Protein AF-A0A8J4Y7G1-F1 (afdb_monomer_lite)

Sequence (175 aa):
MSQVGHQRESEVDLDRILQEPRNTPNSASPASQVEDIPDLTLPPGQAETGLDSQPPKDNTHQQAGHRKVKICSFYLKNMCKHGLQGEKCKYPYPKPCATFMKHGLDENLGCTLGWKCSDYHPLVCRSSLHTRECKRRECKYPHIKGTKRPNNQYYPRSTQQRNQREDRATITTYT

Foldseek 3Di:
DDDDDDDDDDDDDDDDDDDDDDDDDDDDDDDDDDDDDDDPDDDDDDDDDDDDDDDDDDDDPDPPPPDPQDADPCQLVQNDLCGVVCPVPPGDHFAADLQCLAQNCDPPRHDVCAVPDPGHHHDADPCLRPVLEDADPDDSGHHRPSRHYDDPPPDPPDSDDDPPPPPPPDDDDDD

pLDDT: mean 70.04, std 21.61, range [38.81, 96.62]

Radius of gyration: 34.89 Å; chains: 1; bounding box: 85×87×106 Å

Organism: Chionoecetes opilio (NCBI:txid41210)

Secondary structure (DSSP, 8-state):
------------------------------------------------------------------------HHHHTT--TTTTT-TT-SSPPPPB-HHHHHHTT-TTTS---GGGSSSB-----HHHHHHSB---TT--S---TT-B-SS-------S-SS-SSSSSS------

InterPro domains:
  IPR000571 Zinc finger, CCCH-type [PS50103] (67-96)

Structure (mmCIF, N/CA/C/O backbone):
data_AF-A0A8J4Y7G1-F1
#
_entry.id   AF-A0A8J4Y7G1-F1
#
loop_
_atom_site.group_PDB
_atom_site.id
_atom_site.type_symbol
_atom_site.label_atom_id
_atom_site.label_alt_id
_atom_site.label_comp_id
_atom_site.label_asym_id
_atom_site.label_entity_id
_atom_site.label_seq_id
_atom_site.pdbx_PDB_ins_code
_atom_site.Cartn_x
_atom_site.Cartn_y
_atom_site.Cartn_z
_atom_site.occupancy
_atom_site.B_iso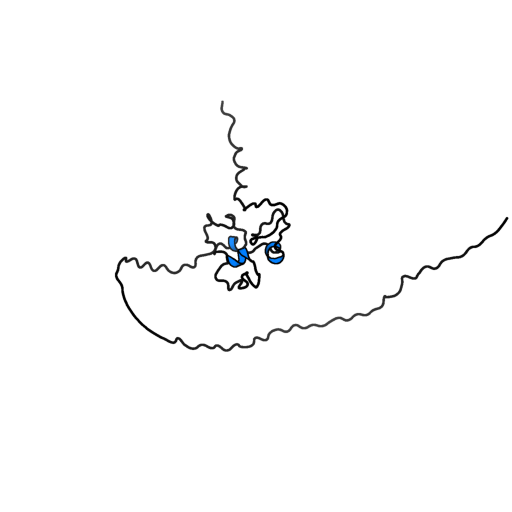_or_equiv
_atom_site.auth_seq_id
_atom_site.auth_comp_id
_atom_site.auth_asym_id
_atom_site.auth_atom_id
_atom_site.pdbx_PDB_model_num
ATOM 1 N N . MET A 1 1 ? 14.523 -54.042 -70.069 1.00 44.09 1 MET A N 1
ATOM 2 C CA . MET A 1 1 ? 15.898 -54.460 -69.719 1.00 44.09 1 MET A CA 1
ATOM 3 C C . MET A 1 1 ? 16.235 -53.720 -68.424 1.00 44.09 1 MET A C 1
ATOM 5 O O . MET A 1 1 ? 16.236 -52.502 -68.468 1.00 44.09 1 MET A O 1
ATOM 9 N N . SER A 1 2 ? 16.065 -54.343 -67.245 1.00 42.41 2 SER A N 1
ATOM 10 C CA . SER A 1 2 ? 17.125 -55.058 -66.478 1.00 42.41 2 SER A CA 1
ATOM 11 C C . SER A 1 2 ? 18.159 -54.049 -65.929 1.00 42.41 2 SER A C 1
ATOM 13 O O . SER A 1 2 ? 18.701 -53.327 -66.748 1.00 42.41 2 SER A O 1
ATOM 15 N N . GLN A 1 3 ? 18.508 -53.867 -64.645 1.00 50.47 3 GLN A N 1
ATOM 16 C CA . GLN A 1 3 ? 18.486 -54.627 -63.375 1.00 50.47 3 GLN A CA 1
ATOM 17 C C . GLN A 1 3 ? 18.663 -53.616 -62.193 1.00 50.47 3 GLN A C 1
ATOM 19 O O . GLN A 1 3 ? 19.213 -52.544 -62.410 1.00 50.47 3 GLN A O 1
ATOM 24 N N . VAL A 1 4 ? 18.011 -53.788 -61.029 1.00 47.97 4 VAL A N 1
ATOM 25 C CA . VAL A 1 4 ? 18.498 -54.319 -59.717 1.00 47.97 4 VAL A CA 1
ATOM 26 C C . VAL A 1 4 ? 19.567 -53.484 -58.973 1.00 47.97 4 VAL A C 1
ATOM 28 O O . VAL A 1 4 ? 20.666 -53.290 -59.474 1.00 47.97 4 VAL A O 1
ATOM 31 N N . GLY A 1 5 ? 19.272 -53.117 -57.712 1.00 47.91 5 GLY A N 1
ATOM 32 C CA . GLY A 1 5 ? 20.252 -52.656 -56.713 1.00 47.91 5 GLY A CA 1
ATOM 33 C C . GLY A 1 5 ? 19.642 -52.310 -55.340 1.00 47.91 5 GLY A C 1
ATOM 34 O O . GLY A 1 5 ? 19.255 -51.173 -55.108 1.00 47.91 5 GLY A O 1
ATOM 35 N N . HIS A 1 6 ? 19.539 -53.305 -54.450 1.00 52.69 6 HIS A N 1
ATOM 36 C CA . HIS A 1 6 ? 19.207 -53.200 -53.014 1.00 52.69 6 HIS A CA 1
ATOM 37 C C . HIS A 1 6 ? 20.438 -52.805 -52.164 1.00 52.69 6 HIS A C 1
ATOM 39 O O . HIS A 1 6 ? 21.533 -53.261 -52.496 1.00 52.69 6 HIS A O 1
ATOM 45 N N . GLN A 1 7 ? 20.225 -52.090 -51.038 1.00 50.44 7 GLN A N 1
ATOM 46 C CA . GLN A 1 7 ? 20.803 -52.279 -49.670 1.00 50.44 7 GLN A CA 1
ATOM 47 C C . GLN A 1 7 ? 20.547 -51.014 -48.801 1.00 50.44 7 GLN A C 1
ATOM 49 O O . GLN A 1 7 ? 20.860 -49.915 -49.243 1.00 50.44 7 GLN A O 1
ATOM 54 N N . ARG A 1 8 ? 19.725 -51.085 -47.733 1.00 54.47 8 ARG A N 1
ATOM 55 C CA . ARG A 1 8 ? 20.009 -51.418 -46.303 1.00 54.47 8 ARG A CA 1
ATOM 56 C C . ARG A 1 8 ? 20.786 -50.320 -45.550 1.00 54.47 8 ARG A C 1
ATOM 58 O O . ARG A 1 8 ? 21.923 -50.041 -45.892 1.00 54.47 8 ARG A O 1
ATOM 65 N N . GLU A 1 9 ? 20.104 -49.521 -44.722 1.00 52.44 9 GLU A N 1
ATOM 66 C CA . GLU A 1 9 ? 19.894 -49.683 -43.259 1.00 52.44 9 GLU A CA 1
ATOM 67 C C . GLU A 1 9 ? 21.133 -49.316 -42.420 1.00 52.44 9 GLU A C 1
ATOM 69 O O . GLU A 1 9 ? 22.120 -50.045 -42.405 1.00 52.44 9 GLU A O 1
ATOM 74 N N . SER A 1 10 ? 21.048 -48.208 -41.676 1.00 56.84 10 SER A N 1
ATOM 75 C CA . SER A 1 10 ? 21.820 -48.001 -40.446 1.00 56.84 10 SER A CA 1
ATOM 76 C C . SER A 1 10 ? 21.039 -47.105 -39.480 1.00 56.84 10 SER A C 1
ATOM 78 O O . SER A 1 10 ? 21.055 -45.875 -39.536 1.00 56.84 10 SER A O 1
ATOM 80 N N . GLU A 1 11 ? 20.298 -47.781 -38.609 1.00 56.25 11 GLU A N 1
ATOM 81 C CA . GLU A 1 11 ? 19.686 -47.251 -37.399 1.00 56.25 11 GLU A CA 1
ATOM 82 C C . GLU A 1 11 ? 20.798 -46.801 -36.440 1.00 56.25 11 GLU A C 1
ATOM 84 O O . GLU A 1 11 ? 21.734 -47.550 -36.160 1.00 56.25 11 GLU A O 1
ATOM 89 N N . VAL A 1 12 ? 20.734 -45.557 -35.963 1.00 60.12 12 VAL A N 1
ATOM 90 C CA . VAL A 1 12 ? 21.635 -45.058 -34.918 1.00 60.12 12 VAL A CA 1
ATOM 91 C C . VAL A 1 12 ? 21.021 -45.340 -33.551 1.00 60.12 12 VAL A C 1
ATOM 93 O O . VAL A 1 12 ? 20.079 -44.684 -33.112 1.00 60.12 12 VAL A O 1
ATOM 96 N N . ASP A 1 13 ? 21.604 -46.370 -32.948 1.00 51.47 13 ASP A N 1
ATOM 97 C CA . ASP A 1 13 ? 21.518 -46.908 -31.594 1.00 51.47 13 ASP A CA 1
ATOM 98 C C . ASP A 1 13 ? 21.249 -45.854 -30.496 1.00 51.47 13 ASP A C 1
ATOM 100 O O . ASP A 1 13 ? 22.101 -45.026 -30.158 1.00 51.47 13 ASP A O 1
ATOM 104 N N . LEU A 1 14 ? 20.043 -45.905 -29.924 1.00 56.59 14 LEU A N 1
ATOM 105 C CA . LEU A 1 14 ? 19.591 -45.120 -28.776 1.00 56.59 14 LEU A CA 1
ATOM 106 C C . LEU A 1 14 ? 19.571 -46.006 -27.519 1.00 56.59 14 LEU A C 1
ATOM 108 O O . LEU A 1 14 ? 18.514 -46.196 -26.931 1.00 56.59 14 LEU A O 1
ATOM 112 N N . ASP A 1 15 ? 20.708 -46.571 -27.105 1.00 53.94 15 ASP A N 1
ATOM 113 C CA . ASP A 1 15 ? 20.790 -47.248 -25.802 1.00 53.94 15 ASP A CA 1
ATOM 114 C C . ASP A 1 15 ? 22.213 -47.257 -25.230 1.00 53.94 15 ASP A C 1
ATOM 116 O O . ASP A 1 15 ? 22.982 -48.205 -25.376 1.00 53.94 15 ASP A O 1
ATOM 120 N N . ARG A 1 16 ? 22.599 -46.160 -24.564 1.00 57.09 16 ARG A N 1
ATOM 121 C CA . ARG A 1 16 ? 23.731 -46.174 -23.628 1.00 57.09 16 ARG A CA 1
ATOM 122 C C . ARG A 1 16 ? 23.701 -44.947 -22.728 1.00 57.09 16 ARG A C 1
ATOM 124 O O . ARG A 1 16 ? 24.139 -43.887 -23.148 1.00 57.09 16 ARG A O 1
ATOM 131 N N . ILE A 1 17 ? 23.171 -45.096 -21.514 1.00 59.44 17 ILE A N 1
ATOM 132 C CA . ILE A 1 17 ? 23.696 -44.598 -20.220 1.00 59.44 17 ILE A CA 1
ATOM 133 C C . ILE A 1 17 ? 22.608 -44.903 -19.167 1.00 59.44 17 ILE A C 1
ATOM 135 O O . ILE A 1 17 ? 21.806 -44.061 -18.775 1.00 59.44 17 ILE A O 1
ATOM 139 N N . LEU A 1 18 ? 22.580 -46.157 -18.715 1.00 56.84 18 LEU A N 1
ATOM 140 C CA . LEU A 1 18 ? 22.001 -46.577 -17.438 1.00 56.84 18 LEU A CA 1
ATOM 141 C C . LEU A 1 18 ? 23.013 -47.506 -16.763 1.00 56.84 18 LEU A C 1
ATOM 143 O O . LEU A 1 18 ? 23.194 -48.627 -17.229 1.00 56.84 18 LEU A O 1
ATOM 147 N N . GLN A 1 19 ? 23.670 -47.013 -15.707 1.00 53.12 19 GLN A N 1
ATOM 148 C CA . GLN A 1 19 ? 24.191 -47.744 -14.530 1.00 53.12 19 GLN A CA 1
ATOM 149 C C . GLN A 1 19 ? 24.948 -46.731 -13.637 1.00 53.12 19 GLN A C 1
ATOM 151 O O . GLN A 1 19 ? 25.965 -46.201 -14.070 1.00 53.12 19 GLN A O 1
ATOM 156 N N . GLU A 1 20 ? 24.327 -46.177 -12.578 1.00 56.84 20 GLU A N 1
ATOM 157 C CA . GLU A 1 20 ? 24.295 -46.634 -11.154 1.00 56.84 20 GLU A CA 1
ATOM 158 C C . GLU A 1 20 ? 25.618 -46.322 -10.386 1.00 56.84 20 GLU A C 1
ATOM 160 O O . GLU A 1 20 ? 26.645 -46.247 -11.053 1.00 56.84 20 GLU A O 1
ATOM 165 N N . PRO A 1 21 ? 25.687 -46.135 -9.034 1.00 51.66 21 PRO A N 1
ATOM 166 C CA . PRO A 1 21 ? 24.716 -46.487 -7.989 1.00 51.66 21 PRO A CA 1
ATOM 167 C C . PRO A 1 21 ? 24.494 -45.449 -6.844 1.00 51.66 21 PRO A C 1
ATO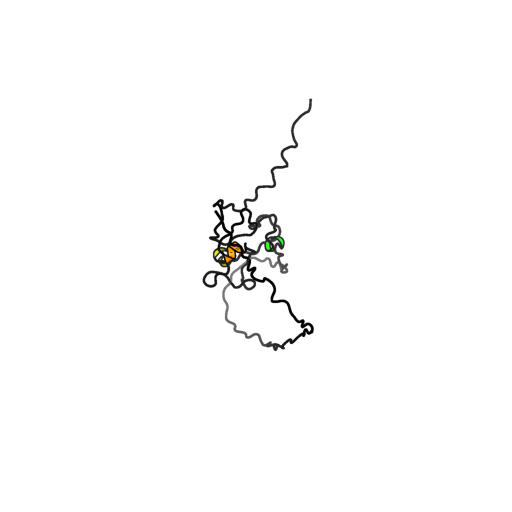M 169 O O . PRO A 1 21 ? 25.089 -44.378 -6.751 1.00 51.66 21 PRO A O 1
ATOM 172 N N . ARG A 1 22 ? 23.594 -45.866 -5.946 1.00 49.38 22 ARG A N 1
ATOM 173 C CA . ARG A 1 22 ? 23.092 -45.298 -4.681 1.00 49.38 22 ARG A CA 1
ATOM 174 C C . ARG A 1 22 ? 24.151 -44.746 -3.710 1.00 49.38 22 ARG A C 1
ATOM 176 O O . ARG A 1 22 ? 25.141 -45.412 -3.426 1.00 49.38 22 ARG A O 1
ATOM 183 N N . ASN A 1 23 ? 23.819 -43.632 -3.046 1.00 45.72 23 ASN A N 1
ATOM 184 C CA . ASN A 1 23 ? 24.293 -43.332 -1.689 1.00 45.72 23 ASN A CA 1
ATOM 185 C C . ASN A 1 23 ? 23.276 -42.469 -0.909 1.00 45.72 23 ASN A C 1
ATOM 187 O O . ASN A 1 23 ? 23.046 -41.302 -1.207 1.00 45.72 23 ASN A O 1
ATOM 191 N N . THR A 1 24 ? 22.679 -43.078 0.108 1.00 44.84 24 THR A N 1
ATOM 192 C CA . THR A 1 24 ? 22.028 -42.492 1.299 1.00 44.84 24 THR A CA 1
ATOM 193 C C . THR A 1 24 ? 22.370 -43.455 2.449 1.00 44.84 24 THR A C 1
ATOM 195 O O . THR A 1 24 ? 22.614 -44.619 2.115 1.00 44.84 24 THR A O 1
ATOM 198 N N . PRO A 1 25 ? 22.293 -43.134 3.759 1.00 51.03 25 PRO A N 1
ATOM 199 C CA . PRO A 1 25 ? 21.863 -41.900 4.439 1.00 51.03 25 PRO A CA 1
ATOM 200 C C . PRO A 1 25 ? 22.808 -41.462 5.600 1.00 51.03 25 PRO A C 1
ATOM 202 O O . PRO A 1 25 ? 23.627 -42.244 6.065 1.00 51.03 25 PRO A O 1
ATOM 205 N N . ASN A 1 26 ? 22.654 -40.241 6.128 1.00 45.00 26 ASN A N 1
ATOM 206 C CA . ASN A 1 26 ? 22.746 -39.914 7.573 1.00 45.00 26 ASN A CA 1
ATOM 207 C C . ASN A 1 26 ? 22.571 -38.396 7.752 1.00 45.00 26 ASN A C 1
ATOM 209 O O . ASN A 1 26 ? 23.247 -37.614 7.097 1.00 45.00 26 ASN A O 1
ATOM 213 N N . SER A 1 27 ? 21.525 -37.937 8.441 1.00 42.88 27 SER A N 1
ATOM 214 C CA . SER A 1 27 ? 21.445 -37.773 9.906 1.00 42.88 27 SER A CA 1
ATOM 215 C C . SER A 1 27 ? 22.445 -36.752 10.440 1.00 42.88 27 SER A C 1
ATOM 217 O O . SER A 1 27 ? 23.624 -37.058 10.554 1.00 42.88 27 SER A O 1
ATOM 219 N N . ALA A 1 28 ? 21.941 -35.574 10.817 1.00 41.47 28 ALA A N 1
ATOM 220 C CA . ALA A 1 28 ? 22.129 -34.977 12.144 1.00 41.47 28 ALA A CA 1
ATOM 221 C C . ALA A 1 28 ? 21.767 -33.485 12.106 1.00 41.47 28 ALA A C 1
ATOM 223 O O . ALA A 1 28 ? 22.418 -32.677 11.448 1.00 41.47 28 ALA A O 1
ATOM 224 N N . SER A 1 29 ? 20.741 -33.117 12.870 1.00 47.91 29 SER A N 1
ATOM 225 C CA . SER A 1 29 ? 20.674 -31.793 13.485 1.00 47.91 29 SER A CA 1
ATOM 226 C C . SER A 1 29 ? 21.788 -31.654 14.526 1.00 47.91 29 SER A C 1
ATOM 228 O O . SER A 1 29 ? 22.107 -32.623 15.215 1.00 47.91 29 SER A O 1
ATOM 230 N N . PRO A 1 30 ? 22.311 -30.438 14.699 1.00 49.44 30 PRO A N 1
ATOM 231 C CA . PRO A 1 30 ? 22.334 -29.824 16.030 1.00 49.44 30 PRO A CA 1
ATOM 232 C C . PRO A 1 30 ? 21.691 -28.424 15.940 1.00 49.44 30 PRO A C 1
ATOM 234 O O . PRO A 1 30 ? 21.940 -27.676 15.002 1.00 49.44 30 PRO A O 1
ATOM 237 N N . ALA A 1 31 ? 20.673 -28.065 16.723 1.00 38.94 31 ALA A N 1
ATOM 238 C CA . ALA A 1 31 ? 20.701 -27.805 18.164 1.00 38.94 31 ALA A CA 1
ATOM 239 C C . ALA A 1 31 ? 21.813 -26.817 18.575 1.00 38.94 31 ALA A C 1
ATOM 241 O O . ALA A 1 31 ? 22.967 -27.197 18.709 1.00 38.94 31 ALA A O 1
ATOM 242 N N . SER A 1 32 ? 21.380 -25.573 18.808 1.00 43.00 32 SER A N 1
ATOM 243 C CA . SER A 1 32 ? 21.841 -24.654 19.856 1.00 43.00 32 SER A CA 1
ATOM 244 C C . SER A 1 32 ? 23.330 -24.324 19.953 1.00 43.00 32 SER A C 1
ATOM 246 O O . SER A 1 32 ? 24.080 -25.110 20.514 1.00 43.00 32 SER A O 1
ATOM 248 N N . GLN A 1 33 ? 23.695 -23.077 19.630 1.00 49.84 33 GLN A N 1
ATOM 249 C CA . GLN A 1 33 ? 24.587 -22.288 20.491 1.00 49.84 33 GLN A CA 1
ATOM 250 C C . GLN A 1 33 ? 24.041 -20.863 20.613 1.00 49.84 33 GLN A C 1
ATOM 252 O O . GLN A 1 33 ? 23.955 -20.100 19.652 1.00 49.84 33 GLN A O 1
ATOM 257 N N . VAL A 1 34 ? 23.546 -20.600 21.818 1.00 48.38 34 VAL A N 1
ATOM 258 C CA . VAL A 1 34 ? 23.184 -19.304 22.370 1.00 48.38 34 VAL A CA 1
ATOM 259 C C . VAL A 1 34 ? 24.475 -18.705 22.907 1.00 48.38 34 VAL A C 1
ATOM 261 O O . VAL A 1 34 ? 24.974 -19.167 23.925 1.00 48.38 34 VAL A O 1
ATOM 264 N N . GLU A 1 35 ? 25.029 -17.720 22.209 1.00 55.75 35 GLU A N 1
ATOM 265 C CA . GLU A 1 35 ? 26.157 -16.960 22.740 1.00 55.75 35 GLU A CA 1
ATOM 266 C C . GLU A 1 35 ? 25.608 -15.763 23.522 1.00 55.75 35 GLU A C 1
ATOM 268 O O . GLU A 1 35 ? 24.894 -14.899 23.002 1.00 55.75 35 GLU A O 1
ATOM 273 N N . ASP A 1 36 ? 25.912 -15.827 24.810 1.00 42.97 36 ASP A N 1
ATOM 274 C CA . ASP A 1 36 ? 25.755 -14.864 25.887 1.00 42.97 36 ASP A CA 1
ATOM 275 C C . ASP A 1 36 ? 26.170 -13.445 25.451 1.00 42.97 36 ASP A C 1
ATOM 277 O O . ASP A 1 36 ? 27.339 -13.179 25.169 1.00 42.97 36 ASP A O 1
ATOM 281 N N . ILE A 1 37 ? 25.205 -12.523 25.353 1.00 61.12 37 ILE A N 1
ATOM 282 C CA . ILE A 1 37 ? 25.506 -11.091 25.237 1.00 61.12 37 ILE A CA 1
ATOM 283 C C . ILE A 1 37 ? 25.434 -10.513 26.652 1.00 61.12 37 ILE A C 1
ATOM 285 O O . ILE A 1 37 ? 24.344 -10.521 27.234 1.00 61.12 37 ILE A O 1
ATOM 289 N N . PRO A 1 38 ? 26.545 -9.992 27.201 1.00 61.31 38 PRO A N 1
ATOM 290 C CA . PRO A 1 38 ? 26.562 -9.451 28.546 1.00 61.31 38 PRO A CA 1
ATOM 291 C C . PRO A 1 38 ? 25.690 -8.196 28.664 1.00 61.31 38 PRO A C 1
ATOM 293 O O . PRO A 1 38 ? 25.786 -7.248 27.879 1.00 61.31 38 PRO A O 1
ATOM 296 N N . ASP A 1 39 ? 24.857 -8.230 29.701 1.00 45.19 39 ASP A N 1
ATOM 297 C CA . ASP A 1 39 ? 24.100 -7.133 30.291 1.00 45.19 39 ASP A CA 1
ATOM 298 C C . ASP A 1 39 ? 25.039 -5.971 30.654 1.00 45.19 39 ASP A C 1
ATOM 300 O O . ASP A 1 39 ? 25.768 -6.012 31.642 1.00 45.19 39 ASP A O 1
ATOM 304 N N . LEU A 1 40 ? 25.035 -4.924 29.827 1.00 44.56 40 LEU A N 1
ATOM 305 C CA . LEU A 1 40 ? 25.609 -3.622 30.166 1.00 44.56 40 LEU A CA 1
ATOM 306 C C . LEU A 1 40 ? 24.484 -2.704 30.642 1.00 44.56 40 LEU A C 1
ATOM 308 O O . LEU A 1 40 ? 24.077 -1.757 29.968 1.00 44.56 40 LEU A O 1
ATOM 312 N N . THR A 1 41 ? 23.976 -3.008 31.831 1.00 44.56 41 THR A N 1
ATOM 313 C CA . THR A 1 41 ? 23.322 -2.021 32.687 1.00 44.56 41 THR A CA 1
ATOM 314 C C . THR A 1 41 ? 24.385 -1.087 33.259 1.00 44.56 41 THR A C 1
ATOM 316 O O . THR A 1 41 ? 25.349 -1.583 33.833 1.00 44.56 41 THR A O 1
ATOM 319 N N . LEU A 1 42 ? 24.196 0.236 33.122 1.00 42.00 42 LEU A N 1
ATOM 320 C CA . LEU A 1 42 ? 24.607 1.345 34.022 1.00 42.00 42 LEU A CA 1
ATOM 321 C C . LEU A 1 42 ? 24.508 2.691 33.254 1.00 42.00 42 LEU A C 1
ATOM 323 O O . LEU A 1 42 ? 24.682 2.706 32.039 1.00 42.00 42 LEU A O 1
ATOM 327 N N . PRO A 1 43 ? 24.406 3.857 33.917 1.00 55.38 43 PRO A N 1
ATOM 328 C CA . PRO A 1 43 ? 23.357 4.381 34.797 1.00 55.38 43 PRO A CA 1
ATOM 329 C C . PRO A 1 43 ? 22.741 5.699 34.234 1.00 55.38 43 PRO A C 1
ATOM 331 O O . PRO A 1 43 ? 23.209 6.228 33.223 1.00 55.38 43 PRO A O 1
ATOM 334 N N . PRO A 1 44 ? 21.703 6.275 34.878 1.00 48.88 44 PRO A N 1
ATOM 335 C CA . PRO A 1 44 ? 21.143 7.573 34.500 1.00 48.88 44 PRO A CA 1
ATOM 336 C C . PRO A 1 44 ? 22.073 8.721 34.928 1.00 48.88 44 PRO A C 1
ATOM 338 O O . PRO A 1 44 ? 22.372 8.881 36.109 1.00 48.88 44 PRO A O 1
ATOM 341 N N . GLY A 1 45 ? 22.525 9.521 33.960 1.00 39.53 45 GLY A N 1
ATOM 342 C CA . GLY A 1 45 ? 23.347 10.714 34.168 1.00 39.53 45 GLY A CA 1
ATOM 343 C C . GLY A 1 45 ? 22.544 11.990 33.937 1.00 39.53 45 GLY A C 1
ATOM 344 O O . GLY A 1 45 ? 22.002 12.208 32.857 1.00 39.53 45 GLY A O 1
ATOM 345 N N . GLN A 1 46 ? 22.460 12.791 34.991 1.00 45.06 46 GLN A N 1
ATOM 346 C CA . GLN A 1 46 ? 21.752 14.058 35.119 1.00 45.06 46 GLN A CA 1
ATOM 347 C C . GLN A 1 46 ? 22.474 15.184 34.362 1.00 45.06 46 GLN A C 1
ATOM 349 O O . GLN A 1 46 ? 23.702 15.221 34.341 1.00 45.06 46 GLN A O 1
ATOM 354 N N . ALA A 1 47 ? 21.707 16.122 33.803 1.00 41.41 47 ALA A N 1
ATOM 355 C CA . ALA A 1 47 ? 22.133 17.511 33.637 1.00 41.41 47 ALA A CA 1
ATOM 356 C C . ALA A 1 47 ? 20.896 18.415 33.516 1.00 41.41 47 ALA A C 1
ATOM 358 O O . ALA A 1 47 ? 20.232 18.500 32.483 1.00 41.41 47 ALA A O 1
ATOM 359 N N . GLU A 1 48 ? 20.582 19.041 34.640 1.00 50.38 48 GLU A N 1
ATOM 360 C CA . GLU A 1 48 ? 19.734 20.212 34.830 1.00 50.38 48 GLU A CA 1
ATOM 361 C C . GLU A 1 48 ? 20.116 21.454 33.991 1.00 50.38 48 GLU A C 1
ATOM 363 O O . GLU A 1 48 ? 21.284 21.695 33.707 1.00 50.38 48 GLU A O 1
ATOM 368 N N . THR A 1 49 ? 19.109 22.265 33.630 1.00 39.81 49 THR A N 1
ATOM 369 C CA . THR A 1 49 ? 19.049 23.757 33.633 1.00 39.81 49 THR A CA 1
ATOM 370 C C . THR A 1 49 ? 17.687 24.163 33.024 1.00 39.81 49 THR A C 1
ATOM 372 O O . THR A 1 49 ? 17.380 23.794 31.898 1.00 39.81 49 THR A O 1
ATOM 375 N N . GLY A 1 50 ? 16.709 24.647 33.805 1.00 40.53 50 GLY A N 1
ATOM 376 C CA . GLY A 1 50 ? 16.426 26.072 34.092 1.00 40.53 50 GLY A CA 1
ATOM 377 C C . GLY A 1 50 ? 15.123 26.504 33.374 1.00 40.53 50 GLY A C 1
ATOM 378 O O . GLY A 1 50 ? 15.099 26.517 32.150 1.00 40.53 50 GLY A O 1
ATOM 379 N N . LEU A 1 51 ? 13.957 26.556 34.049 1.00 39.88 51 LEU A N 1
ATOM 380 C CA . LEU A 1 51 ? 13.241 27.777 34.523 1.00 39.88 51 LEU A CA 1
ATOM 381 C C . LEU A 1 51 ? 13.334 28.950 33.525 1.00 39.88 51 LEU A C 1
ATOM 383 O O . LEU A 1 51 ? 14.437 29.370 33.208 1.00 39.88 51 LEU A O 1
ATOM 387 N N . ASP A 1 52 ? 12.274 29.536 32.966 1.00 38.81 52 ASP A N 1
ATOM 388 C CA . ASP A 1 52 ? 11.053 30.162 33.519 1.00 38.81 52 ASP A CA 1
ATOM 389 C C . ASP A 1 52 ? 10.219 30.574 32.257 1.00 38.81 52 ASP A C 1
ATOM 391 O O . ASP A 1 52 ? 10.812 30.780 31.202 1.00 38.81 52 ASP A O 1
ATOM 395 N N . SER A 1 53 ? 8.888 30.624 32.143 1.00 43.59 53 SER A N 1
ATOM 396 C CA . SER A 1 53 ? 7.884 31.301 32.964 1.00 43.59 53 SER A CA 1
ATOM 397 C C . SER A 1 53 ? 6.477 30.781 32.601 1.00 43.59 53 SER A C 1
ATOM 399 O O . SER A 1 53 ? 6.141 30.579 31.433 1.00 43.59 53 SER A O 1
ATOM 401 N N . GLN A 1 54 ? 5.627 30.614 33.612 1.00 47.59 54 GLN A N 1
ATOM 402 C CA . GLN A 1 54 ? 4.156 30.546 33.519 1.00 47.59 54 GLN A CA 1
ATOM 403 C C . GLN A 1 54 ? 3.566 31.977 33.419 1.00 47.59 54 GLN A C 1
ATOM 405 O O . GLN A 1 54 ? 4.283 32.907 33.796 1.00 47.59 54 GLN A O 1
ATOM 410 N N . PRO A 1 55 ? 2.301 32.218 32.966 1.00 52.75 55 PRO A N 1
ATOM 411 C CA . PRO A 1 55 ? 1.083 31.872 33.740 1.00 52.75 55 PRO A CA 1
ATOM 412 C C . PRO A 1 55 ? -0.191 31.606 32.859 1.00 52.75 55 PRO A C 1
ATOM 414 O O . PRO A 1 55 ? -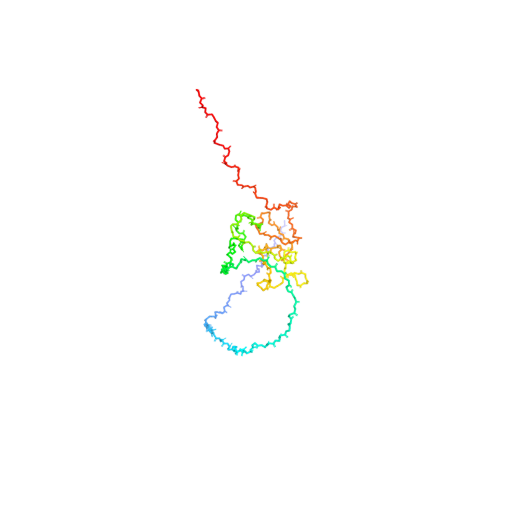0.066 31.451 31.650 1.00 52.75 55 PRO A O 1
ATOM 417 N N . PRO A 1 56 ? -1.426 31.469 33.403 1.00 54.47 56 PRO A N 1
ATOM 418 C CA . PRO A 1 56 ? -1.942 30.207 33.956 1.00 54.47 56 PRO A CA 1
ATOM 419 C C . PRO A 1 56 ? -3.373 29.803 33.472 1.00 54.47 56 PRO A C 1
ATOM 421 O O . PRO A 1 56 ? -4.076 30.581 32.835 1.00 54.47 56 PRO A O 1
ATOM 424 N N . LYS A 1 57 ? -3.837 28.642 33.986 1.00 46.94 57 LYS A N 1
ATOM 425 C CA . LYS A 1 57 ? -5.234 28.180 34.249 1.00 46.94 57 LYS A CA 1
ATOM 426 C C . LYS A 1 57 ? -6.005 27.438 33.134 1.00 46.94 57 LYS A C 1
ATOM 428 O O . LYS A 1 57 ? -6.642 28.059 32.298 1.00 46.94 57 LYS A O 1
ATOM 433 N N . ASP A 1 58 ? -6.108 26.111 33.269 1.00 45.03 58 ASP A N 1
ATOM 434 C CA . ASP A 1 58 ? -7.376 25.474 33.672 1.00 45.03 58 ASP A CA 1
ATOM 435 C C . ASP A 1 58 ? -7.124 24.082 34.286 1.00 45.03 58 ASP A C 1
ATOM 437 O O . ASP A 1 58 ? -6.322 23.290 33.791 1.00 45.03 58 ASP A O 1
ATOM 441 N N . ASN A 1 59 ? -7.769 23.825 35.424 1.00 53.12 59 ASN A N 1
ATOM 442 C CA . ASN A 1 59 ? -7.636 22.608 36.214 1.00 53.12 59 ASN A CA 1
ATOM 443 C C . ASN A 1 59 ? -8.648 21.565 35.737 1.00 53.12 59 ASN A C 1
ATOM 445 O O . ASN A 1 59 ? -9.825 21.647 36.070 1.00 53.12 59 ASN A O 1
ATOM 449 N N . THR A 1 60 ? -8.180 20.504 35.083 1.00 51.47 60 THR A N 1
ATOM 450 C CA . THR A 1 60 ? -8.842 19.194 35.140 1.00 51.47 60 THR A CA 1
ATOM 451 C C . THR A 1 60 ? -7.780 18.104 35.076 1.00 51.47 60 THR A C 1
ATOM 453 O O . THR A 1 60 ? -7.362 17.646 34.015 1.00 51.47 60 THR A O 1
ATOM 456 N N . HIS A 1 61 ? -7.323 17.682 36.255 1.00 52.88 61 HIS A N 1
ATOM 457 C CA . HIS A 1 61 ? -6.443 16.533 36.421 1.00 52.88 61 HIS A CA 1
ATOM 458 C C . HIS A 1 61 ? -7.285 15.250 36.358 1.00 52.88 61 HIS A C 1
ATOM 460 O O . HIS A 1 61 ? -7.615 14.641 37.373 1.00 52.88 61 HIS A O 1
ATOM 466 N N . GLN A 1 62 ? -7.679 14.845 35.150 1.00 55.25 62 GLN A N 1
ATOM 467 C CA . GLN A 1 62 ? -8.131 13.477 34.915 1.00 55.25 62 GLN A CA 1
ATOM 468 C C . GLN A 1 62 ? -6.891 12.624 34.670 1.00 55.25 62 GLN A C 1
ATOM 470 O O . GLN A 1 62 ? -6.297 12.657 33.594 1.00 55.25 62 GLN A O 1
ATOM 475 N N . GLN A 1 63 ? -6.502 11.849 35.685 1.00 57.34 63 GLN A N 1
ATOM 476 C CA . GLN A 1 63 ? -5.597 10.710 35.535 1.00 57.34 63 GLN A CA 1
ATOM 477 C C . GLN A 1 63 ? -6.259 9.677 34.612 1.00 57.34 63 GLN A C 1
ATOM 479 O O . GLN A 1 63 ? -6.862 8.694 35.043 1.00 57.34 63 GLN A O 1
ATOM 484 N N . ALA A 1 64 ? -6.184 9.921 33.307 1.00 52.97 64 ALA A N 1
ATOM 485 C CA . ALA A 1 64 ? -6.572 8.969 32.290 1.00 52.97 64 ALA A CA 1
ATOM 486 C C . ALA A 1 64 ? -5.493 7.885 32.252 1.00 52.97 64 ALA A C 1
ATOM 488 O O . ALA A 1 64 ? -4.482 8.024 31.566 1.00 52.97 64 ALA A O 1
ATOM 489 N N . GLY A 1 65 ? -5.696 6.805 33.012 1.00 53.75 65 GLY A N 1
ATOM 490 C CA . GLY A 1 65 ? -4.882 5.601 32.884 1.00 53.75 65 GLY A CA 1
ATOM 491 C C . GLY A 1 65 ? -4.731 5.266 31.401 1.00 53.75 65 GLY A C 1
ATOM 492 O O . GLY A 1 65 ? -5.736 5.123 30.702 1.00 53.75 65 GLY A O 1
ATOM 493 N N . HIS A 1 66 ? -3.488 5.221 30.911 1.00 57.69 66 HIS A N 1
ATOM 494 C CA . HIS A 1 66 ? -3.146 4.988 29.509 1.00 57.69 66 HIS A CA 1
ATOM 495 C C . HIS A 1 66 ? -3.718 3.646 29.028 1.00 57.69 66 HIS A C 1
ATOM 497 O O . HIS A 1 66 ? -3.053 2.608 29.023 1.00 57.69 66 HIS A O 1
ATOM 503 N N . ARG A 1 67 ? -4.985 3.640 28.607 1.00 64.69 67 ARG A N 1
ATOM 504 C CA . ARG A 1 67 ? -5.589 2.498 27.930 1.00 64.69 67 ARG A CA 1
ATOM 505 C C . ARG A 1 67 ? -4.891 2.378 26.584 1.00 64.69 67 ARG A C 1
ATOM 507 O O . ARG A 1 67 ? -5.061 3.234 25.720 1.00 64.69 67 ARG A O 1
ATOM 514 N N . LYS A 1 68 ? -4.101 1.313 26.410 1.00 75.25 68 LYS A N 1
ATOM 515 C CA . LYS A 1 68 ? -3.461 0.978 25.132 1.00 75.25 68 LYS A CA 1
ATOM 516 C C . LYS A 1 68 ? -4.534 0.942 24.043 1.00 75.25 68 LYS A C 1
ATOM 518 O O . LYS A 1 68 ? -5.429 0.093 24.064 1.00 75.25 68 LYS A O 1
ATOM 523 N N . VAL A 1 69 ? -4.463 1.892 23.118 1.00 79.38 69 VAL A N 1
ATOM 524 C CA . VAL A 1 69 ? -5.425 2.020 22.027 1.00 79.38 69 VAL A CA 1
ATOM 525 C C . VAL A 1 69 ? -5.271 0.812 21.099 1.00 79.38 69 VAL A C 1
ATOM 527 O O . VAL A 1 69 ? -4.196 0.555 20.563 1.00 79.38 69 VAL A O 1
ATOM 530 N N . LYS A 1 70 ? -6.344 0.034 20.921 1.00 89.81 70 LYS A N 1
ATOM 531 C CA . LYS A 1 70 ? -6.325 -1.168 20.074 1.00 89.81 70 LYS A CA 1
ATOM 532 C C . LYS A 1 70 ? -6.477 -0.783 18.601 1.00 89.81 70 LYS A C 1
ATOM 534 O O . LYS A 1 70 ? -7.539 -0.317 18.201 1.00 89.81 70 LYS A O 1
ATOM 539 N N . ILE A 1 71 ? -5.442 -1.022 17.798 1.00 92.81 71 ILE A N 1
ATOM 540 C CA . ILE A 1 71 ? -5.450 -0.827 16.339 1.00 92.81 71 ILE A CA 1
ATOM 541 C C . ILE A 1 71 ? -6.380 -1.840 15.649 1.00 92.81 71 ILE A C 1
ATOM 543 O O . ILE A 1 71 ? -6.527 -2.978 16.099 1.00 92.81 71 ILE A O 1
ATOM 547 N N . CYS A 1 72 ? -6.978 -1.460 14.514 1.00 94.12 72 CYS A N 1
ATOM 548 C CA . CYS A 1 72 ? -7.776 -2.370 13.692 1.00 94.12 72 CYS A CA 1
ATOM 549 C C . CYS A 1 72 ? -6.932 -3.513 13.095 1.00 94.12 72 CYS A C 1
ATOM 551 O O . CYS A 1 72 ? -6.259 -3.343 12.078 1.00 94.12 72 CYS A O 1
ATOM 553 N N . SER A 1 73 ? -7.026 -4.723 13.651 1.00 93.31 73 SER A N 1
ATOM 554 C CA . SER A 1 73 ? -6.282 -5.889 13.145 1.00 93.31 73 SER A CA 1
ATOM 555 C C . SER A 1 73 ? -6.666 -6.287 11.712 1.00 93.31 73 SER A C 1
ATOM 557 O O . SER A 1 73 ? -5.846 -6.842 10.984 1.00 93.31 73 SER A O 1
ATOM 559 N N . PHE A 1 74 ? -7.898 -5.992 11.279 1.00 93.12 74 PHE A N 1
ATOM 560 C CA . PHE A 1 74 ? -8.334 -6.244 9.901 1.00 93.12 74 PHE A CA 1
ATOM 561 C C . PHE A 1 74 ? -7.708 -5.269 8.904 1.00 93.12 74 PHE A C 1
ATOM 563 O O . PHE A 1 74 ? -7.454 -5.650 7.762 1.00 93.12 74 PHE A O 1
ATOM 570 N N . TYR A 1 75 ? -7.442 -4.028 9.317 1.00 92.25 75 TYR A N 1
ATOM 571 C CA . TYR A 1 75 ? -6.738 -3.061 8.478 1.00 92.25 75 TYR A CA 1
ATOM 572 C C . TYR A 1 75 ? -5.297 -3.497 8.226 1.00 92.25 75 TYR A C 1
ATOM 574 O O . TYR A 1 75 ? -4.874 -3.513 7.075 1.00 92.25 75 TYR A O 1
ATOM 582 N N . LEU A 1 76 ? -4.600 -3.980 9.262 1.00 90.50 76 LEU A N 1
ATOM 583 C CA . LEU A 1 76 ? -3.226 -4.483 9.137 1.00 90.50 76 LEU A CA 1
ATOM 584 C C . LEU A 1 76 ? -3.087 -5.633 8.120 1.00 90.50 76 LEU A C 1
ATOM 586 O O . LEU A 1 76 ? -2.005 -5.890 7.601 1.00 90.50 76 LEU A O 1
ATOM 590 N N . LYS A 1 77 ? -4.196 -6.320 7.822 1.00 90.00 77 LYS A N 1
ATOM 591 C CA . LYS A 1 77 ? -4.282 -7.422 6.854 1.00 90.00 77 LYS A CA 1
ATOM 592 C C . LYS A 1 77 ? -4.895 -7.007 5.506 1.00 90.00 77 LYS A C 1
ATOM 594 O O . LYS A 1 77 ? -5.113 -7.867 4.661 1.00 90.00 77 LYS A O 1
ATOM 599 N N . ASN A 1 78 ? -5.212 -5.724 5.292 1.00 89.06 78 ASN A N 1
ATOM 600 C CA . ASN A 1 78 ? -6.005 -5.204 4.160 1.00 89.06 78 ASN A CA 1
ATOM 601 C C . ASN A 1 78 ? -7.409 -5.828 4.002 1.00 89.06 78 ASN A C 1
ATOM 603 O O . ASN A 1 78 ? -8.008 -5.783 2.927 1.00 89.06 78 ASN A O 1
ATOM 607 N N . MET A 1 79 ? -7.966 -6.393 5.074 1.00 89.94 79 MET A N 1
ATOM 608 C CA . MET A 1 79 ? -9.262 -7.083 5.075 1.00 89.94 79 MET A CA 1
ATOM 609 C C . MET A 1 79 ? -10.377 -6.272 5.738 1.00 89.94 79 MET A C 1
ATOM 611 O O . MET A 1 79 ? -11.498 -6.761 5.870 1.00 89.94 79 MET A O 1
ATOM 615 N N . CYS A 1 80 ? -10.105 -5.042 6.183 1.00 92.19 80 CYS A N 1
ATOM 616 C CA . CYS A 1 80 ? -11.143 -4.254 6.830 1.00 92.19 80 CYS A CA 1
ATOM 617 C C . CYS A 1 80 ? -12.269 -3.896 5.853 1.00 92.19 80 CYS A C 1
ATOM 619 O O . CYS A 1 80 ? -12.037 -3.412 4.741 1.00 92.19 80 CYS A O 1
ATOM 621 N N . LYS A 1 81 ? -13.510 -4.080 6.314 1.00 91.25 81 LYS A N 1
ATOM 622 C CA . LYS A 1 81 ? -14.724 -3.759 5.555 1.00 91.25 81 LYS A CA 1
ATOM 623 C C . LYS A 1 81 ? -14.867 -2.268 5.227 1.00 91.25 81 LYS A C 1
ATOM 625 O O . LYS A 1 81 ? -15.522 -1.939 4.249 1.00 91.25 81 LYS A O 1
ATOM 630 N N . HIS A 1 82 ? -14.226 -1.386 5.999 1.00 90.88 82 HIS A N 1
ATOM 631 C CA . HIS A 1 82 ? -14.245 0.068 5.787 1.00 90.88 82 HIS A CA 1
ATOM 632 C C . HIS A 1 82 ? -13.144 0.559 4.828 1.00 90.88 82 HIS A C 1
ATOM 634 O O . HIS A 1 82 ? -12.871 1.753 4.758 1.00 90.88 82 HIS A O 1
ATOM 640 N N . GLY A 1 83 ? -12.478 -0.354 4.111 1.00 86.31 83 GLY A N 1
ATOM 641 C CA . GLY A 1 83 ? -11.408 -0.007 3.179 1.00 86.31 83 GLY A CA 1
ATOM 642 C C . GLY A 1 83 ? -10.134 0.482 3.874 1.00 86.31 83 GLY A C 1
ATOM 643 O O . GLY A 1 83 ? -9.918 0.213 5.059 1.00 86.31 83 GLY A O 1
ATOM 644 N N . LEU A 1 84 ? -9.283 1.171 3.104 1.00 84.19 84 LEU A N 1
ATOM 645 C CA . LEU A 1 84 ? -7.976 1.676 3.551 1.00 84.19 84 LEU A CA 1
ATOM 646 C C . LEU A 1 84 ? -8.074 2.995 4.327 1.00 84.19 84 LEU A C 1
ATOM 648 O O . LEU A 1 84 ? -7.219 3.254 5.162 1.00 84.19 84 LEU A O 1
ATOM 652 N N . GLN A 1 85 ? -9.117 3.794 4.080 1.00 86.06 85 GLN A N 1
ATOM 653 C CA . GLN A 1 85 ? -9.304 5.092 4.735 1.00 86.06 85 GLN A CA 1
ATOM 654 C C . GLN A 1 85 ? -9.794 4.944 6.184 1.00 86.06 85 GLN A C 1
ATOM 656 O O . GLN A 1 85 ? -9.437 5.736 7.045 1.00 86.06 85 GLN A O 1
ATOM 661 N N . GLY A 1 86 ? -10.607 3.917 6.465 1.00 87.69 86 GLY A N 1
ATOM 662 C CA . GLY A 1 86 ? -11.016 3.587 7.832 1.00 87.69 86 GLY A CA 1
ATOM 663 C C . GLY A 1 86 ? -12.009 4.545 8.484 1.00 87.69 86 GLY A C 1
ATOM 664 O O . GLY A 1 86 ? -12.282 4.372 9.664 1.00 87.69 86 GLY A O 1
ATOM 665 N N . GLU A 1 87 ? -12.599 5.485 7.742 1.00 87.12 87 GLU A N 1
ATOM 666 C CA . GLU A 1 87 ? -13.428 6.589 8.269 1.00 87.12 87 GLU A CA 1
ATOM 667 C C . GLU A 1 87 ? -14.591 6.141 9.169 1.00 87.12 87 GLU A C 1
ATOM 669 O O . GLU A 1 87 ? -14.987 6.856 10.080 1.00 87.12 87 GLU A O 1
ATOM 674 N N . LYS A 1 88 ? -15.130 4.935 8.944 1.00 89.44 88 LYS A N 1
ATOM 675 C CA . LYS A 1 88 ? -16.229 4.349 9.736 1.00 89.44 88 LYS A CA 1
ATOM 676 C C . LYS A 1 88 ? -15.777 3.200 10.644 1.00 89.44 88 LYS A C 1
ATOM 678 O O . LYS A 1 88 ? -16.599 2.438 11.155 1.00 89.44 88 LYS A O 1
ATOM 683 N N . CYS A 1 89 ? -14.469 2.999 10.814 1.00 94.06 89 CYS A N 1
ATOM 684 C CA . CYS A 1 89 ? -13.952 1.924 11.647 1.00 94.06 89 CYS A CA 1
ATOM 685 C C . CYS A 1 89 ? -13.902 2.331 13.120 1.00 94.06 89 CYS A C 1
ATOM 687 O O . CYS A 1 89 ? -13.289 3.324 13.483 1.00 94.06 89 CYS A O 1
ATOM 689 N N . LYS A 1 90 ? -14.480 1.487 13.984 1.00 93.38 90 LYS A N 1
ATOM 690 C CA . LYS A 1 90 ? -14.411 1.634 15.448 1.00 93.38 90 LYS A CA 1
ATOM 691 C C . LYS A 1 90 ? -12.977 1.632 15.994 1.00 93.38 90 LYS A C 1
ATOM 693 O O . LYS A 1 90 ? -12.731 2.171 17.067 1.00 93.38 90 LYS A O 1
ATOM 698 N N . TYR A 1 91 ? -12.057 0.972 15.296 1.00 94.12 91 TYR A N 1
ATOM 699 C CA . TYR A 1 91 ? -10.665 0.862 15.712 1.00 94.12 91 TYR A CA 1
ATOM 700 C C . TYR A 1 91 ? -9.799 1.789 14.856 1.00 94.12 91 TYR A C 1
ATOM 702 O O . TYR A 1 91 ? -9.939 1.758 13.630 1.00 94.12 91 TYR A O 1
ATOM 710 N N . PRO A 1 92 ? -8.879 2.554 15.462 1.00 92.88 92 PRO A N 1
ATOM 711 C CA . PRO A 1 92 ? -8.011 3.459 14.728 1.00 92.88 92 PRO A CA 1
ATOM 712 C C . PRO A 1 92 ? -7.064 2.708 13.797 1.00 92.88 92 PRO A C 1
ATOM 714 O O . PRO A 1 92 ? -6.670 1.559 14.041 1.00 92.88 92 PRO A O 1
ATOM 717 N N . TYR A 1 93 ? -6.711 3.386 12.711 1.00 93.25 93 TYR A N 1
ATOM 718 C CA . TYR A 1 93 ? -5.743 2.922 11.730 1.00 93.25 93 TYR A CA 1
ATOM 719 C C . TYR A 1 93 ? -4.424 3.661 11.953 1.00 93.25 93 TYR A C 1
ATOM 721 O O . TYR A 1 93 ? -4.443 4.883 12.105 1.00 93.25 93 TYR A O 1
ATOM 729 N N . PRO A 1 94 ? -3.278 2.965 11.959 1.00 92.50 94 PRO A N 1
ATOM 730 C CA . PRO A 1 94 ? -1.995 3.635 11.977 1.00 92.50 94 PRO A CA 1
ATOM 731 C C . PRO A 1 94 ? -1.766 4.354 10.646 1.00 92.50 94 PRO A C 1
ATOM 733 O O . PRO A 1 94 ? -2.174 3.884 9.574 1.00 92.50 94 PRO A O 1
ATOM 736 N N . LYS A 1 95 ? -1.080 5.492 10.732 1.00 92.94 95 LYS A N 1
ATOM 737 C CA . LYS A 1 95 ? -0.718 6.305 9.577 1.00 92.94 95 LYS A CA 1
ATOM 738 C C . LYS A 1 95 ? 0.264 5.533 8.683 1.00 92.94 95 LYS A C 1
ATOM 740 O O . LYS A 1 95 ? 1.271 5.044 9.194 1.00 92.94 95 LYS A O 1
ATOM 745 N N . PRO A 1 96 ? -0.004 5.399 7.372 1.00 93.12 96 PRO A N 1
ATOM 746 C CA . PRO A 1 96 ? 0.914 4.724 6.467 1.00 93.12 96 PRO A CA 1
ATOM 747 C C . PRO A 1 96 ? 2.157 5.581 6.178 1.00 93.12 96 PRO A C 1
ATOM 749 O O . PRO A 1 96 ? 2.053 6.796 6.000 1.00 93.12 96 PRO A O 1
ATOM 752 N N . CYS A 1 97 ? 3.316 4.935 6.056 1.00 96.06 97 CYS A N 1
ATOM 753 C CA . CYS A 1 97 ? 4.586 5.555 5.691 1.00 96.06 97 CYS A CA 1
ATOM 754 C C . CYS A 1 97 ? 4.495 6.157 4.285 1.00 96.06 97 CYS A C 1
ATOM 756 O O . CYS A 1 97 ? 4.361 5.449 3.281 1.00 96.06 97 CYS A O 1
ATOM 758 N N . ALA A 1 98 ? 4.558 7.487 4.208 1.00 94.75 98 ALA A N 1
ATOM 759 C CA . ALA A 1 98 ? 4.381 8.217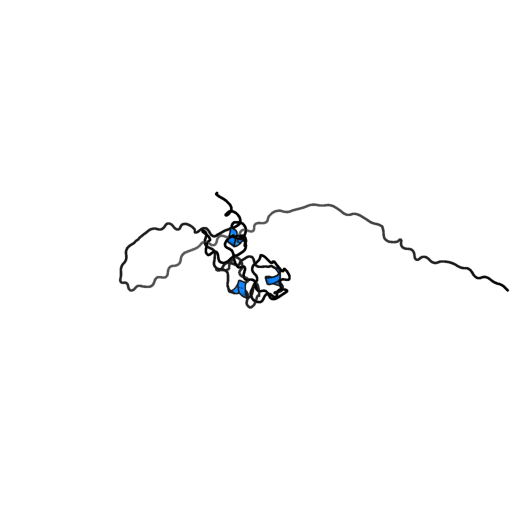 2.957 1.00 94.75 98 ALA A CA 1
ATOM 760 C C . ALA A 1 98 ? 5.504 7.917 1.954 1.00 94.75 98 ALA A C 1
ATOM 762 O O . ALA A 1 98 ? 5.239 7.779 0.758 1.00 94.75 98 ALA A O 1
ATOM 763 N N . THR A 1 99 ? 6.740 7.784 2.439 1.00 96.44 99 THR A N 1
ATOM 764 C CA . THR A 1 99 ? 7.916 7.453 1.623 1.00 96.44 99 THR A CA 1
ATOM 765 C C . THR A 1 99 ? 7.782 6.055 1.029 1.00 96.44 99 THR A C 1
ATOM 767 O O . THR A 1 99 ? 7.889 5.891 -0.185 1.00 96.44 99 THR A O 1
ATOM 770 N N . PHE A 1 100 ? 7.405 5.067 1.847 1.00 96.44 100 PHE A N 1
ATOM 771 C CA . PHE A 1 100 ? 7.131 3.706 1.385 1.00 96.44 100 PHE A CA 1
ATOM 772 C C . PHE A 1 100 ? 5.993 3.658 0.354 1.00 96.44 100 PHE A C 1
ATOM 774 O O . PHE A 1 100 ? 6.120 3.025 -0.690 1.00 96.44 100 PHE A O 1
ATOM 781 N N . MET A 1 101 ? 4.889 4.374 0.578 1.00 95.25 101 MET A N 1
ATOM 782 C CA . MET A 1 101 ? 3.768 4.392 -0.372 1.00 95.25 101 MET A CA 1
ATOM 783 C C . MET A 1 101 ? 4.113 5.050 -1.718 1.00 95.25 101 MET A C 1
ATOM 785 O O . MET A 1 101 ? 3.473 4.760 -2.731 1.00 95.25 101 MET A O 1
ATOM 789 N N . LYS A 1 102 ? 5.116 5.932 -1.761 1.00 95.44 102 LYS A N 1
ATOM 790 C CA . LYS A 1 102 ? 5.573 6.588 -2.996 1.00 95.44 102 LYS A CA 1
ATOM 791 C C . LYS A 1 102 ? 6.660 5.788 -3.715 1.00 95.44 102 LYS A C 1
ATOM 793 O O . LYS A 1 102 ? 6.583 5.595 -4.929 1.00 95.44 102 LYS A O 1
ATOM 798 N N . HIS A 1 103 ? 7.659 5.328 -2.973 1.00 95.50 103 HIS A N 1
ATOM 799 C CA . HIS A 1 103 ? 8.906 4.801 -3.527 1.00 95.50 103 HIS A CA 1
ATOM 800 C C . HIS A 1 103 ? 9.145 3.321 -3.196 1.00 95.50 103 HIS A C 1
ATOM 802 O O . HIS A 1 103 ? 10.035 2.708 -3.772 1.00 95.50 103 HIS A O 1
ATOM 808 N N . GLY A 1 104 ? 8.322 2.710 -2.346 1.00 95.06 104 GLY A N 1
ATOM 809 C CA . GLY A 1 104 ? 8.480 1.318 -1.946 1.00 95.06 104 GLY A CA 1
ATOM 810 C C . GLY A 1 104 ? 9.732 1.104 -1.098 1.00 95.06 104 GLY A C 1
ATOM 811 O O . GLY A 1 104 ? 10.015 1.886 -0.189 1.00 95.06 104 GLY A O 1
ATOM 812 N N . LEU A 1 105 ? 10.458 0.031 -1.413 1.00 95.00 105 LEU A N 1
ATOM 813 C CA . LEU A 1 105 ? 11.716 -0.367 -0.770 1.00 95.00 105 LEU A CA 1
ATOM 814 C C . LEU A 1 105 ? 12.955 0.096 -1.559 1.00 95.00 105 LEU A C 1
ATOM 816 O O . LEU A 1 105 ? 14.009 -0.513 -1.441 1.00 95.00 105 LEU A O 1
ATOM 820 N N . ASP A 1 106 ? 12.816 1.123 -2.398 1.00 92.69 106 ASP A N 1
ATOM 821 C CA . ASP A 1 106 ? 13.949 1.716 -3.112 1.00 92.69 106 ASP A CA 1
ATOM 822 C C . ASP A 1 106 ? 15.027 2.202 -2.124 1.00 92.69 106 ASP A C 1
ATOM 824 O O . ASP A 1 106 ? 14.700 2.825 -1.116 1.00 92.69 106 ASP A O 1
ATOM 828 N N . GLU A 1 107 ? 16.299 1.909 -2.389 1.00 90.81 107 GLU A N 1
ATOM 829 C CA . GLU A 1 107 ? 17.391 2.215 -1.453 1.00 90.81 107 GLU A CA 1
ATOM 830 C C . GLU A 1 107 ? 17.705 3.714 -1.371 1.00 90.81 107 GLU A C 1
ATOM 832 O O . GLU A 1 107 ? 18.125 4.196 -0.322 1.00 90.81 107 GLU A O 1
ATOM 837 N N . ASN A 1 108 ? 17.458 4.463 -2.450 1.00 92.25 108 ASN A N 1
ATOM 838 C CA . ASN A 1 108 ? 17.795 5.883 -2.535 1.00 92.25 108 ASN A CA 1
ATOM 839 C C . ASN A 1 108 ? 16.636 6.783 -2.087 1.00 92.25 108 ASN A C 1
ATOM 841 O O . ASN A 1 108 ? 16.849 7.820 -1.465 1.00 92.25 108 ASN A O 1
ATOM 845 N N . LEU A 1 109 ? 15.402 6.413 -2.441 1.00 93.06 109 LEU A N 1
ATOM 846 C CA . LEU A 1 109 ? 14.203 7.242 -2.247 1.00 93.06 109 LEU A CA 1
ATOM 847 C C . LEU A 1 109 ? 13.109 6.555 -1.418 1.00 93.06 109 LEU A C 1
ATOM 849 O O . LEU A 1 109 ? 12.120 7.192 -1.050 1.00 93.06 109 LEU A O 1
ATOM 853 N N . GLY A 1 110 ? 13.224 5.248 -1.195 1.00 94.19 110 GLY A N 1
ATOM 854 C CA . GLY A 1 110 ? 12.256 4.425 -0.477 1.00 94.19 110 GLY A CA 1
ATOM 855 C C . GLY A 1 110 ? 12.441 4.439 1.031 1.00 94.19 110 GLY A C 1
ATOM 856 O O . GLY A 1 110 ? 13.208 5.209 1.600 1.00 94.19 110 GLY A O 1
ATOM 857 N N . CYS A 1 111 ? 11.665 3.590 1.702 1.00 96.62 111 CYS A N 1
ATOM 858 C CA . CYS A 1 111 ? 11.834 3.350 3.128 1.00 96.62 111 CYS A CA 1
ATOM 859 C C . CYS A 1 111 ? 12.089 1.864 3.365 1.00 96.62 111 CYS A C 1
ATOM 861 O O . CYS A 1 111 ? 11.196 1.036 3.181 1.00 96.62 111 CYS A O 1
ATOM 863 N N . THR A 1 112 ? 13.300 1.539 3.808 1.00 95.62 112 THR A N 1
ATOM 864 C CA . THR A 1 112 ? 13.769 0.168 4.064 1.00 95.62 112 THR A CA 1
ATOM 865 C C . THR A 1 112 ? 13.713 -0.218 5.546 1.00 95.62 112 THR A C 1
ATOM 867 O O . THR A 1 112 ? 13.953 -1.370 5.893 1.00 95.62 112 THR A O 1
ATOM 870 N N . LEU A 1 113 ? 13.313 0.710 6.428 1.00 95.19 113 LEU A N 1
ATOM 871 C CA . LEU A 1 113 ? 13.251 0.503 7.885 1.00 95.19 113 LEU A CA 1
ATOM 872 C C . LEU A 1 113 ? 12.242 -0.577 8.313 1.00 95.19 113 LEU A C 1
ATOM 874 O O . LEU A 1 113 ? 12.367 -1.155 9.395 1.00 95.19 113 LEU A O 1
ATOM 878 N N . GLY A 1 114 ? 11.232 -0.851 7.482 1.00 90.44 114 GLY A N 1
ATOM 879 C CA . GLY A 1 114 ? 10.235 -1.889 7.733 1.00 90.44 114 GLY A CA 1
ATOM 880 C C . GLY A 1 114 ? 9.508 -1.688 9.063 1.00 90.44 114 GLY A C 1
ATOM 881 O O . GLY A 1 114 ? 8.815 -0.696 9.258 1.00 90.44 114 GLY A O 1
ATOM 882 N N . TRP A 1 115 ? 9.672 -2.637 9.985 1.00 89.38 115 TRP A N 1
ATOM 883 C CA . TRP A 1 115 ? 9.052 -2.614 11.317 1.00 89.38 115 TRP A CA 1
ATOM 884 C C . TRP A 1 115 ? 9.683 -1.603 12.282 1.00 89.38 115 TRP A C 1
ATOM 886 O O . TRP A 1 115 ? 9.061 -1.263 13.282 1.00 89.38 115 TRP A O 1
ATOM 896 N N . LYS A 1 116 ? 10.895 -1.116 11.983 1.00 94.25 116 LYS A N 1
ATOM 897 C CA . LYS A 1 116 ? 11.564 -0.049 12.741 1.00 94.25 116 LYS A CA 1
ATOM 898 C C . LYS A 1 116 ? 11.136 1.350 12.283 1.00 94.25 116 LYS A C 1
ATOM 900 O O . LYS A 1 116 ? 11.578 2.336 12.860 1.00 94.25 116 LYS A O 1
ATOM 905 N N . CYS A 1 117 ? 10.323 1.452 11.227 1.00 95.69 117 CYS A N 1
ATOM 906 C CA . CYS A 1 117 ? 9.793 2.732 10.775 1.00 95.69 117 CYS A CA 1
ATOM 907 C C . CYS A 1 117 ? 8.781 3.274 11.795 1.00 95.69 117 CYS A C 1
ATOM 909 O O . CYS A 1 117 ? 7.934 2.528 12.285 1.00 95.69 117 CYS A O 1
ATOM 911 N N . SER A 1 118 ? 8.833 4.579 12.071 1.00 94.06 118 SER A N 1
ATOM 912 C CA . SER A 1 118 ? 7.853 5.255 12.932 1.00 94.06 118 SER A CA 1
ATOM 913 C C . SER A 1 118 ? 6.438 5.242 12.341 1.00 94.06 118 SER A C 1
ATOM 915 O O . SER A 1 118 ? 5.458 5.285 13.081 1.00 94.06 118 SER A O 1
ATOM 917 N N . ASP A 1 119 ? 6.330 5.171 11.012 1.00 94.94 119 ASP A N 1
ATOM 918 C CA . ASP A 1 119 ? 5.064 5.069 10.291 1.00 94.94 119 ASP A CA 1
ATOM 919 C C . ASP A 1 119 ? 4.799 3.626 9.826 1.00 94.94 119 ASP A C 1
ATOM 921 O O . ASP A 1 119 ? 5.705 2.833 9.571 1.00 94.94 119 ASP A O 1
ATOM 925 N N . TYR A 1 120 ? 3.527 3.274 9.640 1.00 94.25 120 TYR A N 1
ATOM 926 C CA . TYR A 1 120 ? 3.133 1.915 9.277 1.00 94.25 120 TYR A CA 1
ATOM 927 C C . TYR A 1 120 ? 3.434 1.581 7.810 1.00 94.25 120 TYR A C 1
ATOM 929 O O . TYR A 1 120 ? 3.042 2.308 6.900 1.00 94.25 120 TYR A O 1
ATOM 937 N N . HIS A 1 121 ? 4.065 0.435 7.551 1.00 94.12 121 HIS A N 1
ATOM 938 C CA . HIS A 1 121 ? 4.253 -0.100 6.199 1.00 94.12 121 HIS A CA 1
ATOM 939 C C . HIS A 1 121 ? 3.094 -1.053 5.844 1.00 94.12 121 HIS A C 1
ATOM 941 O O . HIS A 1 121 ? 3.089 -2.201 6.299 1.00 94.12 121 HIS A O 1
ATOM 947 N N . PRO A 1 122 ? 2.090 -0.623 5.053 1.00 91.31 122 PRO A N 1
ATOM 948 C CA . PRO A 1 122 ? 0.978 -1.490 4.676 1.00 91.31 122 PRO A CA 1
ATOM 949 C C . PRO A 1 122 ? 1.421 -2.642 3.770 1.00 91.31 122 PRO A C 1
ATOM 951 O O . PRO A 1 122 ? 2.370 -2.526 2.994 1.00 91.31 122 PRO A O 1
ATOM 954 N N . LEU A 1 123 ? 0.668 -3.747 3.797 1.00 92.25 123 LEU A N 1
ATOM 955 C CA . LEU A 1 123 ? 0.843 -4.828 2.824 1.00 92.25 123 LEU A CA 1
ATOM 956 C C . LEU A 1 123 ? 0.449 -4.335 1.421 1.00 92.25 123 LEU A C 1
ATOM 958 O O . LEU A 1 123 ? -0.732 -4.287 1.081 1.00 92.25 123 LEU A O 1
ATOM 962 N N . VAL A 1 124 ? 1.427 -3.978 0.597 1.00 93.62 124 VAL A N 1
ATOM 963 C CA . VAL A 1 124 ? 1.219 -3.562 -0.799 1.00 93.62 124 VAL A CA 1
ATOM 964 C C . VAL A 1 124 ? 1.330 -4.740 -1.767 1.00 93.62 124 VAL A C 1
ATOM 966 O O . VAL A 1 124 ? 1.835 -5.816 -1.441 1.00 93.62 124 VAL A O 1
ATOM 969 N N . CYS A 1 125 ? 0.833 -4.555 -2.987 1.00 95.50 125 CYS A N 1
ATOM 970 C CA . CYS A 1 125 ? 0.934 -5.544 -4.050 1.00 95.50 125 CYS A CA 1
ATOM 971 C C . CYS A 1 125 ? 2.410 -5.839 -4.364 1.00 95.50 125 CYS A C 1
ATOM 973 O O . CYS A 1 125 ? 3.177 -4.932 -4.675 1.00 95.50 125 CYS A O 1
ATOM 975 N N . ARG A 1 126 ? 2.816 -7.115 -4.345 1.00 95.31 126 ARG A N 1
ATOM 976 C CA . ARG A 1 126 ? 4.220 -7.497 -4.587 1.00 95.31 126 ARG A CA 1
ATOM 977 C C . ARG A 1 126 ? 4.727 -7.044 -5.958 1.00 95.31 126 ARG A C 1
ATOM 979 O O . ARG A 1 126 ? 5.821 -6.506 -6.034 1.00 95.31 126 ARG A O 1
ATOM 986 N N . SER A 1 127 ? 3.941 -7.197 -7.023 1.00 95.88 127 SER A N 1
ATOM 987 C CA . SER A 1 127 ? 4.355 -6.754 -8.367 1.00 95.88 127 SER A CA 1
ATOM 988 C C . SER A 1 127 ? 4.494 -5.227 -8.448 1.00 95.88 127 SER A C 1
ATOM 990 O O . SER A 1 127 ? 5.443 -4.712 -9.021 1.00 95.88 127 SER A O 1
ATOM 992 N N . SER A 1 128 ? 3.614 -4.491 -7.762 1.00 95.25 128 SER A N 1
ATOM 993 C CA . SER A 1 128 ? 3.746 -3.036 -7.591 1.00 95.25 128 SER A CA 1
ATOM 994 C C . SER A 1 128 ? 5.079 -2.646 -6.971 1.00 95.25 128 SER A C 1
ATOM 996 O O . SER A 1 128 ? 5.726 -1.717 -7.442 1.00 95.25 128 SER A O 1
ATOM 998 N N . LEU A 1 129 ? 5.464 -3.372 -5.920 1.00 95.44 129 LEU A N 1
ATOM 999 C CA . LEU A 1 129 ? 6.637 -3.071 -5.119 1.00 95.44 129 LEU A CA 1
ATOM 1000 C C . LEU A 1 129 ? 7.941 -3.358 -5.867 1.00 95.44 129 LEU A C 1
ATOM 1002 O O . LEU A 1 129 ? 8.845 -2.537 -5.813 1.00 95.44 129 LEU A O 1
ATOM 1006 N N . HIS A 1 130 ? 8.019 -4.490 -6.573 1.00 93.50 130 HIS A N 1
ATOM 1007 C CA . HIS A 1 130 ? 9.262 -4.941 -7.208 1.00 93.50 130 HIS A CA 1
ATOM 1008 C C . HIS A 1 130 ? 9.395 -4.477 -8.660 1.00 93.50 130 HIS A C 1
ATOM 1010 O O . HIS A 1 130 ? 10.448 -4.002 -9.060 1.00 93.50 130 HIS A O 1
ATOM 1016 N N . THR A 1 131 ? 8.336 -4.602 -9.467 1.00 93.94 131 THR A N 1
ATOM 1017 C CA . THR A 1 131 ? 8.411 -4.363 -10.920 1.00 93.94 131 THR A CA 1
ATOM 1018 C C . THR A 1 131 ? 7.754 -3.058 -11.350 1.00 93.94 131 THR A C 1
ATOM 1020 O O . THR A 1 131 ? 7.695 -2.775 -12.543 1.00 93.94 131 THR A O 1
ATOM 1023 N N . ARG A 1 132 ? 7.206 -2.275 -10.406 1.00 94.25 132 ARG A N 1
ATOM 1024 C CA . ARG A 1 132 ? 6.416 -1.060 -10.689 1.00 94.25 132 ARG A CA 1
ATOM 1025 C C . ARG A 1 132 ? 5.274 -1.306 -11.683 1.00 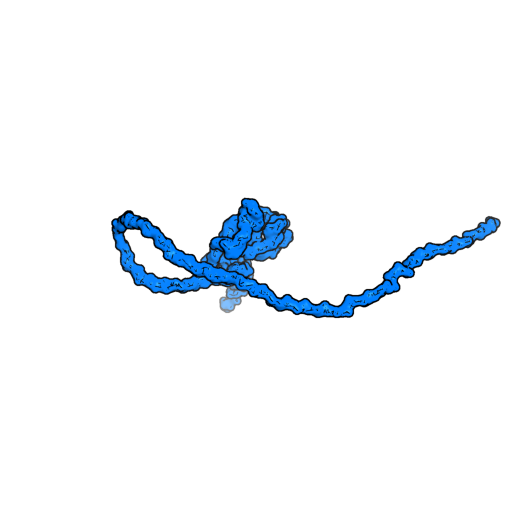94.25 132 ARG A C 1
ATOM 1027 O O . ARG A 1 13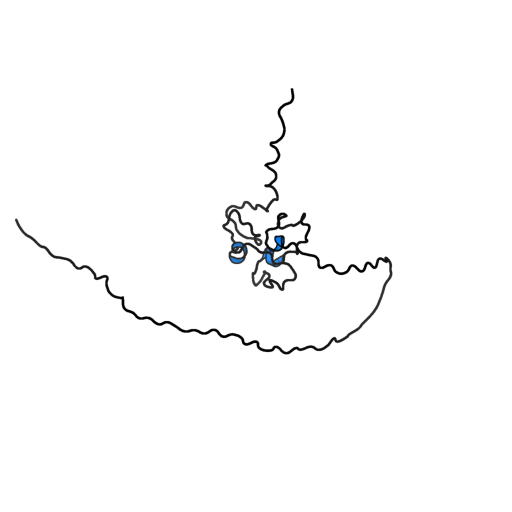2 ? 4.798 -0.384 -12.341 1.00 94.25 132 ARG A O 1
ATOM 1034 N N . GLU A 1 133 ? 4.787 -2.541 -11.766 1.00 94.94 133 GLU A N 1
ATOM 1035 C CA . GLU A 1 133 ? 3.732 -2.943 -12.691 1.00 94.94 133 GLU A CA 1
ATOM 1036 C C . GLU A 1 133 ? 2.853 -4.017 -12.049 1.00 94.94 133 GLU A C 1
ATOM 1038 O O . GLU A 1 133 ? 3.343 -4.972 -11.451 1.00 94.94 133 GLU A O 1
ATOM 1043 N N . CYS A 1 134 ? 1.534 -3.889 -12.181 1.00 95.19 134 CYS A N 1
ATOM 1044 C CA . CYS A 1 134 ? 0.594 -4.926 -11.783 1.00 95.19 134 CYS A CA 1
ATOM 1045 C C . CYS A 1 134 ? -0.350 -5.265 -12.934 1.00 95.19 134 CYS A C 1
ATOM 1047 O O . CYS A 1 134 ? -1.255 -4.499 -13.257 1.00 95.19 134 CYS A O 1
ATOM 1049 N N . LYS A 1 135 ? -0.187 -6.467 -13.497 1.00 93.06 135 LYS A N 1
ATOM 1050 C CA . LYS A 1 135 ? -1.019 -6.985 -14.596 1.00 93.06 135 LYS A CA 1
ATOM 1051 C C . LYS A 1 135 ? -2.397 -7.494 -14.149 1.00 93.06 135 LYS A C 1
ATOM 1053 O O . LYS A 1 135 ? -3.234 -7.845 -14.975 1.00 93.06 135 LYS A O 1
ATOM 1058 N N . ARG A 1 136 ? -2.661 -7.546 -12.838 1.00 92.31 136 ARG A N 1
ATOM 1059 C CA . ARG A 1 136 ? -3.943 -8.022 -12.301 1.00 92.31 136 ARG A CA 1
ATOM 1060 C C . ARG A 1 136 ? -5.011 -6.935 -12.442 1.00 92.31 136 ARG A C 1
ATOM 1062 O O . ARG A 1 136 ? -4.893 -5.858 -11.845 1.00 92.31 136 ARG A O 1
ATOM 1069 N N . ARG A 1 137 ? -6.080 -7.247 -13.183 1.00 88.19 137 ARG A N 1
ATOM 1070 C CA . ARG A 1 137 ? -7.233 -6.350 -13.381 1.00 88.19 137 ARG A CA 1
ATOM 1071 C C . ARG A 1 137 ? -7.915 -6.008 -12.052 1.00 88.19 137 ARG A C 1
ATOM 1073 O O . ARG A 1 137 ? -8.092 -4.837 -11.734 1.00 88.19 137 ARG A O 1
ATOM 1080 N N . GLU A 1 138 ? -8.143 -7.011 -11.209 1.00 88.19 138 GLU A N 1
ATOM 1081 C CA . GLU A 1 138 ? -8.795 -6.861 -9.900 1.00 88.19 138 GLU A CA 1
ATOM 1082 C C . GLU A 1 138 ? -7.820 -7.125 -8.742 1.00 88.19 138 GLU A C 1
ATOM 1084 O O . GLU A 1 138 ? -7.959 -8.057 -7.947 1.00 88.19 138 GLU A O 1
ATOM 1089 N N . CYS A 1 139 ? -6.762 -6.317 -8.650 1.00 89.69 139 CYS A N 1
ATOM 1090 C CA . CYS A 1 139 ? -5.812 -6.427 -7.547 1.00 89.69 139 CYS A CA 1
ATOM 1091 C C . CYS A 1 139 ? -6.388 -5.813 -6.260 1.00 89.69 139 CYS A C 1
ATOM 1093 O O . CYS A 1 139 ? -6.684 -4.622 -6.205 1.00 89.69 139 CYS A O 1
ATOM 1095 N N . LYS A 1 140 ? -6.507 -6.631 -5.209 1.00 87.19 140 LYS A N 1
ATOM 1096 C CA . LYS A 1 140 ? -7.066 -6.233 -3.903 1.00 87.19 140 LYS A CA 1
ATOM 1097 C C . LYS A 1 140 ? -6.078 -5.481 -3.007 1.00 87.19 140 LYS A C 1
ATOM 1099 O O . LYS A 1 140 ? -6.490 -4.885 -2.015 1.00 87.19 140 LYS A O 1
ATOM 1104 N N . TYR A 1 141 ? -4.790 -5.543 -3.331 1.00 91.12 141 TYR A N 1
ATOM 1105 C CA . TYR A 1 141 ? -3.738 -4.923 -2.536 1.00 91.12 141 TYR A CA 1
ATOM 1106 C C . TYR A 1 141 ? -3.491 -3.480 -2.989 1.00 91.12 141 TYR A C 1
ATOM 1108 O O . TYR A 1 141 ? -3.551 -3.207 -4.192 1.00 91.12 141 TYR A O 1
ATOM 1116 N N . PRO A 1 142 ? -3.173 -2.564 -2.058 1.00 91.38 142 PRO A N 1
ATOM 1117 C CA . PRO A 1 142 ? -2.734 -1.224 -2.415 1.00 91.38 142 PRO A CA 1
ATOM 1118 C C . PRO A 1 142 ? -1.473 -1.274 -3.283 1.00 91.38 142 PRO A C 1
ATOM 1120 O O . PRO A 1 142 ? -0.629 -2.159 -3.134 1.00 91.38 142 PRO A O 1
ATOM 1123 N N . HIS A 1 143 ? -1.352 -0.315 -4.194 1.00 94.44 143 HIS A N 1
ATOM 1124 C CA . HIS A 1 143 ? -0.180 -0.146 -5.049 1.00 94.44 143 HIS A CA 1
ATOM 1125 C C . HIS A 1 143 ? 0.602 1.081 -4.592 1.00 94.44 143 HIS A C 1
ATOM 1127 O O . HIS A 1 143 ? 0.006 2.058 -4.135 1.00 94.44 143 HIS A O 1
ATOM 1133 N N . ILE A 1 144 ? 1.921 1.041 -4.751 1.00 94.94 144 ILE A N 1
ATOM 1134 C CA . ILE A 1 144 ? 2.753 2.231 -4.593 1.00 94.94 144 ILE A CA 1
ATOM 1135 C C . ILE A 1 144 ? 2.559 3.176 -5.783 1.00 94.94 144 ILE A C 1
ATOM 1137 O O . ILE A 1 144 ? 2.154 2.760 -6.880 1.00 94.94 144 ILE A O 1
ATOM 1141 N N . LYS A 1 145 ? 2.848 4.461 -5.571 1.00 93.69 145 LYS A N 1
ATOM 1142 C CA . LYS A 1 145 ? 2.705 5.496 -6.601 1.00 93.69 145 LYS A CA 1
ATOM 1143 C C . LYS A 1 145 ? 3.515 5.136 -7.856 1.00 93.69 145 LYS A C 1
ATOM 1145 O O . LYS A 1 145 ? 4.630 4.623 -7.776 1.00 93.69 145 LYS A O 1
ATOM 1150 N N . GLY A 1 146 ? 2.929 5.404 -9.024 1.00 91.62 146 GLY A N 1
ATOM 1151 C CA . GLY A 1 146 ? 3.571 5.168 -10.323 1.00 91.62 146 GLY A CA 1
ATOM 1152 C C . GLY A 1 146 ? 3.515 3.721 -10.825 1.00 91.62 146 GLY A C 1
ATOM 1153 O O . GLY A 1 146 ? 4.172 3.401 -11.809 1.00 91.62 146 GLY A O 1
ATOM 1154 N N . THR A 1 147 ? 2.741 2.841 -10.184 1.00 94.06 147 THR A N 1
ATOM 1155 C CA . THR A 1 147 ? 2.576 1.463 -10.669 1.00 94.06 147 THR A CA 1
ATOM 1156 C C . THR A 1 147 ? 1.756 1.414 -11.957 1.00 94.06 147 THR A C 1
ATOM 1158 O O . THR A 1 147 ? 0.598 1.833 -11.972 1.00 94.06 147 THR A O 1
ATOM 1161 N N . LYS A 1 148 ? 2.327 0.836 -13.016 1.00 94.38 148 LYS A N 1
ATOM 1162 C CA . LYS A 1 148 ? 1.668 0.618 -14.312 1.00 94.38 148 LYS A CA 1
ATOM 1163 C C . LYS A 1 148 ? 0.605 -0.481 -14.208 1.00 94.38 148 LYS A C 1
ATOM 1165 O O . LYS A 1 148 ? 0.815 -1.488 -13.526 1.00 94.38 148 LYS A O 1
ATOM 1170 N N . ARG A 1 149 ? -0.539 -0.308 -14.878 1.00 89.31 149 ARG A N 1
ATOM 1171 C CA . ARG A 1 149 ? -1.638 -1.291 -14.904 1.00 89.31 149 ARG A CA 1
ATOM 1172 C C . ARG A 1 149 ? -2.207 -1.444 -16.321 1.00 89.31 149 ARG A C 1
ATOM 1174 O O . ARG A 1 149 ? -2.251 -0.453 -17.048 1.00 89.31 149 ARG A O 1
ATOM 1181 N N . PRO A 1 150 ? -2.652 -2.653 -16.714 1.00 79.75 150 PRO A N 1
ATOM 1182 C CA . PRO A 1 150 ? -3.275 -2.880 -18.010 1.00 79.75 150 PRO A CA 1
ATOM 1183 C C . PRO A 1 150 ? -4.659 -2.223 -18.024 1.00 79.75 150 PRO A C 1
ATOM 1185 O O . PRO A 1 150 ? -5.531 -2.588 -17.239 1.00 79.75 150 PRO A O 1
ATOM 1188 N N . ASN A 1 151 ? -4.815 -1.254 -18.922 1.00 63.44 151 ASN A N 1
ATOM 1189 C CA . ASN A 1 151 ? -5.925 -0.312 -19.059 1.00 63.44 151 ASN A CA 1
ATOM 1190 C C . ASN A 1 151 ? -6.140 0.609 -17.851 1.00 63.44 151 ASN A C 1
ATOM 1192 O O . ASN A 1 151 ? -6.562 0.215 -16.767 1.00 63.44 151 ASN A O 1
ATOM 1196 N N . ASN A 1 152 ? -5.846 1.880 -18.119 1.00 55.31 152 ASN A N 1
ATOM 1197 C CA . ASN A 1 152 ? -5.803 3.058 -17.261 1.00 55.31 152 ASN A CA 1
ATOM 1198 C C . ASN A 1 152 ? -7.160 3.470 -16.647 1.00 55.31 152 ASN A C 1
ATOM 1200 O O . ASN A 1 152 ? -7.485 4.648 -16.566 1.00 55.31 152 ASN A O 1
ATOM 1204 N N . GLN A 1 153 ? -7.972 2.519 -16.197 1.00 46.94 153 GLN A N 1
ATOM 1205 C CA . GLN A 1 153 ? -9.075 2.804 -15.290 1.00 46.94 153 GLN A CA 1
ATOM 1206 C C . GLN A 1 153 ? -8.494 2.755 -13.875 1.00 46.94 153 GLN A C 1
ATOM 1208 O O . GLN A 1 153 ? -8.504 1.730 -13.187 1.00 46.94 153 GLN A O 1
ATOM 1213 N N . TYR A 1 154 ? -7.891 3.872 -13.470 1.00 49.19 154 TYR A N 1
ATOM 1214 C CA . TYR A 1 154 ? -7.669 4.193 -12.068 1.00 49.19 154 TYR A CA 1
ATOM 1215 C C . TYR A 1 154 ? -9.030 4.132 -11.361 1.00 49.19 154 TYR A C 1
ATOM 1217 O O . TYR A 1 154 ? -9.760 5.112 -11.319 1.00 49.19 154 TYR A O 1
ATOM 1225 N N . TYR A 1 155 ? -9.399 2.960 -10.841 1.00 42.72 155 TYR A N 1
ATOM 1226 C CA . TYR A 1 155 ? -10.450 2.846 -9.842 1.00 42.72 155 TYR A CA 1
ATOM 1227 C C . TYR A 1 155 ? -9.778 3.016 -8.480 1.00 42.72 155 TYR A C 1
ATOM 1229 O O . TYR A 1 155 ? -9.217 2.041 -7.956 1.00 42.72 155 TYR A O 1
ATOM 1237 N N . PRO A 1 156 ? -9.807 4.220 -7.869 1.00 44.34 156 PRO A N 1
ATOM 1238 C CA . PRO A 1 156 ? -9.763 4.256 -6.422 1.00 44.34 156 PRO A CA 1
ATOM 1239 C C . PRO A 1 156 ? -10.928 3.373 -5.980 1.00 44.34 156 PRO A C 1
ATOM 1241 O O . PRO A 1 156 ? -12.011 3.433 -6.558 1.00 44.34 156 PRO A O 1
ATOM 1244 N N . ARG A 1 157 ? -10.673 2.469 -5.039 1.00 44.84 157 ARG A N 1
ATOM 1245 C CA . ARG A 1 157 ? -11.661 1.531 -4.509 1.00 44.84 157 ARG A CA 1
ATOM 1246 C C . ARG A 1 157 ? -12.822 2.332 -3.906 1.00 44.84 157 ARG A C 1
ATOM 1248 O O . ARG A 1 157 ? -12.801 2.620 -2.714 1.00 44.84 157 ARG A O 1
ATOM 1255 N N . SER A 1 158 ? -13.789 2.727 -4.729 1.00 42.12 158 SER A N 1
ATOM 1256 C CA . SER A 1 158 ? -14.989 3.425 -4.308 1.00 42.12 158 SER A CA 1
ATOM 1257 C C . SER A 1 158 ? -15.930 2.407 -3.687 1.00 42.12 158 SER A C 1
ATOM 1259 O O . SER A 1 158 ? -16.146 1.289 -4.156 1.00 42.12 158 SER A O 1
ATOM 1261 N N . THR A 1 159 ? -16.420 2.795 -2.530 1.00 49.69 159 THR A N 1
ATOM 1262 C CA . THR A 1 159 ? -17.139 2.013 -1.536 1.00 49.69 159 THR A CA 1
ATOM 1263 C C . THR A 1 159 ? -18.592 1.761 -1.956 1.00 49.69 159 THR A C 1
ATOM 1265 O O . THR A 1 159 ? -19.507 2.000 -1.178 1.00 49.69 159 THR A O 1
ATOM 1268 N N . GLN A 1 160 ? -18.840 1.311 -3.187 1.00 53.75 160 GLN A N 1
ATOM 1269 C CA . GLN A 1 160 ? -20.192 1.276 -3.748 1.00 53.75 160 GLN A CA 1
ATOM 1270 C C . GLN A 1 160 ? -20.422 0.025 -4.595 1.00 53.75 160 GLN A C 1
ATOM 1272 O O . GLN A 1 160 ? -20.423 0.082 -5.814 1.00 53.75 160 GLN A O 1
ATOM 1277 N N . GLN A 1 161 ? -20.603 -1.126 -3.945 1.00 47.03 161 GLN A N 1
ATOM 1278 C CA . GLN A 1 161 ? -21.238 -2.303 -4.557 1.00 47.03 161 GLN A CA 1
ATOM 1279 C C . GLN A 1 161 ? -21.631 -3.306 -3.459 1.00 47.03 161 GLN A C 1
ATOM 1281 O O . GLN A 1 161 ? -21.118 -4.416 -3.355 1.00 47.03 161 GLN A O 1
ATOM 1286 N N . ARG A 1 162 ? -22.513 -2.872 -2.550 1.00 50.41 162 ARG A N 1
ATOM 1287 C CA . ARG A 1 162 ? -23.264 -3.792 -1.677 1.00 50.41 162 ARG A CA 1
ATOM 1288 C C . ARG A 1 162 ? -24.690 -3.326 -1.348 1.00 50.41 162 ARG A C 1
ATOM 1290 O O . ARG A 1 162 ? -25.317 -3.927 -0.493 1.00 50.41 162 ARG A O 1
ATOM 1297 N N . ASN A 1 163 ? -25.211 -2.317 -2.051 1.00 47.97 163 ASN A N 1
ATOM 1298 C CA . ASN A 1 163 ? -26.546 -1.757 -1.797 1.00 47.97 163 ASN A CA 1
ATOM 1299 C C . ASN A 1 163 ? -27.479 -1.873 -3.020 1.00 47.97 163 ASN A C 1
ATOM 1301 O O . ASN A 1 163 ? -28.271 -0.980 -3.257 1.00 47.97 163 ASN A O 1
ATOM 1305 N N . GLN A 1 164 ? -27.374 -2.925 -3.840 1.00 50.09 164 GLN A N 1
ATOM 1306 C CA . GLN A 1 164 ? -28.289 -3.117 -4.985 1.00 50.09 164 GLN A CA 1
ATOM 1307 C C . GLN A 1 164 ? -29.082 -4.430 -4.909 1.00 50.09 164 GLN A C 1
ATOM 1309 O O . GLN A 1 164 ? -29.347 -5.062 -5.927 1.00 50.09 164 GLN A O 1
ATOM 1314 N N . ARG A 1 165 ? -29.437 -4.892 -3.703 1.00 53.22 165 ARG A N 1
ATOM 1315 C CA . ARG A 1 165 ? -30.331 -6.056 -3.546 1.00 53.22 165 ARG A CA 1
ATOM 1316 C C . ARG A 1 165 ? -31.509 -5.848 -2.589 1.00 53.22 165 ARG A C 1
ATOM 1318 O O . ARG A 1 165 ? -32.245 -6.802 -2.385 1.00 53.22 165 ARG A O 1
ATOM 1325 N N . GLU A 1 166 ? -31.728 -4.642 -2.063 1.00 55.12 166 GLU A N 1
ATOM 1326 C CA . GLU A 1 166 ? -32.808 -4.397 -1.086 1.00 55.12 166 GLU A CA 1
ATOM 1327 C C . GLU A 1 166 ? -33.970 -3.524 -1.594 1.00 55.12 166 GLU A C 1
ATOM 1329 O O . GLU A 1 166 ? -34.914 -3.310 -0.850 1.00 55.12 166 GLU A O 1
ATOM 1334 N N . ASP A 1 167 ? -34.005 -3.144 -2.878 1.00 48.47 167 ASP A N 1
ATOM 1335 C CA . ASP A 1 167 ? -35.125 -2.376 -3.462 1.00 48.47 167 ASP A CA 1
ATOM 1336 C C . ASP A 1 167 ? -35.990 -3.203 -4.437 1.00 48.47 167 ASP A C 1
ATOM 1338 O O . ASP A 1 167 ? -36.358 -2.747 -5.518 1.00 48.47 167 ASP A O 1
ATOM 1342 N N . ARG A 1 168 ? -36.320 -4.457 -4.090 1.00 51.44 168 ARG A N 1
ATOM 1343 C CA . ARG A 1 168 ? -37.366 -5.226 -4.804 1.00 51.44 168 ARG A CA 1
ATOM 1344 C C . ARG A 1 168 ? -38.338 -5.924 -3.858 1.00 51.44 168 ARG A C 1
ATOM 1346 O O . ARG A 1 168 ? -38.679 -7.088 -4.056 1.00 51.44 168 ARG A O 1
ATOM 1353 N N . ALA A 1 169 ? -38.764 -5.210 -2.822 1.00 53.88 169 ALA A N 1
ATOM 1354 C CA . ALA A 1 169 ? -39.796 -5.671 -1.903 1.00 53.88 169 ALA A CA 1
ATOM 1355 C C . ALA A 1 169 ? -40.721 -4.525 -1.482 1.00 53.88 169 ALA A C 1
ATOM 1357 O O . ALA A 1 169 ? -40.887 -4.268 -0.299 1.00 53.88 169 ALA A O 1
ATOM 1358 N N . THR A 1 170 ? -41.342 -3.848 -2.447 1.00 57.56 170 THR A N 1
ATOM 1359 C CA . THR A 1 170 ? -42.571 -3.087 -2.195 1.00 57.56 170 THR A CA 1
ATOM 1360 C C . THR A 1 170 ? -43.265 -2.786 -3.516 1.00 57.56 170 THR A C 1
ATOM 1362 O O . THR A 1 170 ? -42.640 -2.262 -4.431 1.00 57.56 170 THR A O 1
ATOM 1365 N N . ILE A 1 171 ? -44.564 -3.103 -3.557 1.00 55.75 171 ILE A N 1
ATOM 1366 C CA . ILE A 1 171 ? -45.654 -2.595 -4.416 1.00 55.75 171 ILE A CA 1
ATOM 1367 C C . ILE A 1 171 ? -46.434 -3.742 -5.080 1.00 55.75 171 ILE A C 1
ATOM 1369 O O . ILE A 1 171 ? -45.854 -4.579 -5.770 1.00 55.75 171 ILE A O 1
ATOM 1373 N N . THR A 1 172 ? -47.769 -3.661 -4.926 1.00 45.75 172 THR A N 1
ATOM 1374 C CA . THR A 1 172 ? -48.879 -4.450 -5.524 1.00 45.75 172 THR A CA 1
ATOM 1375 C C . THR A 1 172 ? -49.423 -5.524 -4.561 1.00 45.75 172 THR A C 1
ATOM 1377 O O . THR A 1 172 ? -48.711 -6.473 -4.270 1.00 45.75 172 THR A O 1
ATOM 1380 N N . THR A 1 173 ? -50.629 -5.475 -3.975 1.00 53.09 173 THR A N 1
ATOM 1381 C CA . THR A 1 173 ? -51.856 -4.669 -4.178 1.00 53.09 173 THR A CA 1
ATOM 1382 C C . THR A 1 173 ? -52.783 -4.851 -2.965 1.00 53.09 173 THR A C 1
ATOM 1384 O O . THR A 1 173 ? -52.979 -5.978 -2.517 1.00 53.09 173 THR A O 1
ATOM 1387 N N . TYR A 1 174 ? -53.401 -3.763 -2.498 1.00 48.66 174 TYR A N 1
ATOM 1388 C CA . TYR A 1 174 ? -54.715 -3.781 -1.848 1.00 48.66 174 TYR A CA 1
ATOM 1389 C C . TYR A 1 174 ? -55.707 -3.195 -2.850 1.00 48.66 174 TYR A C 1
ATOM 1391 O O . TYR A 1 174 ? -55.442 -2.096 -3.333 1.00 48.66 174 TYR A O 1
ATOM 1399 N N . THR A 1 175 ? -56.769 -3.945 -3.143 1.00 60.72 175 THR A N 1
ATOM 1400 C CA . THR A 1 175 ? -58.193 -3.564 -3.289 1.00 60.72 175 THR A CA 1
ATOM 1401 C C . THR A 1 175 ? -58.908 -4.712 -3.975 1.00 60.72 175 THR A C 1
ATOM 1403 O O . THR A 1 175 ? -58.498 -5.031 -5.114 1.00 60.72 175 THR A O 1
#